Protein AF-A0AAP2MAX1-F1 (afdb_monomer)

Structure (mmCIF, N/CA/C/O backbone):
data_AF-A0AAP2MAX1-F1
#
_entry.id   AF-A0AAP2MAX1-F1
#
loop_
_atom_site.group_PDB
_atom_site.id
_atom_site.type_symbol
_atom_site.label_atom_id
_atom_site.label_alt_id
_atom_site.label_comp_id
_atom_site.label_asym_id
_atom_site.label_entity_id
_atom_site.label_seq_id
_atom_site.pdbx_PDB_ins_code
_atom_site.Cartn_x
_atom_site.Cartn_y
_atom_site.Cartn_z
_atom_site.occupancy
_atom_site.B_iso_or_equiv
_atom_site.auth_seq_id
_atom_site.auth_comp_id
_atom_site.auth_asym_id
_atom_site.auth_atom_id
_atom_site.pdbx_PDB_model_num
ATOM 1 N N . MET A 1 1 ? 25.352 -1.542 -19.294 1.00 87.81 1 MET A N 1
ATOM 2 C CA . MET A 1 1 ? 25.245 -0.249 -18.576 1.00 87.81 1 MET A CA 1
ATOM 3 C C . MET A 1 1 ? 23.852 0.382 -18.651 1.00 87.81 1 MET A C 1
ATOM 5 O O . MET A 1 1 ? 23.300 0.655 -17.597 1.00 87.81 1 MET A O 1
ATOM 9 N N . LEU A 1 2 ? 23.256 0.653 -19.828 1.00 98.06 2 LEU A N 1
ATOM 10 C CA . LEU A 1 2 ? 21.902 1.254 -19.880 1.00 98.06 2 LEU A CA 1
ATOM 11 C C . LEU A 1 2 ? 20.788 0.281 -19.460 1.00 98.06 2 LEU A C 1
ATOM 13 O O . LEU A 1 2 ? 19.885 0.676 -18.729 1.00 98.06 2 LEU A O 1
ATOM 17 N N . ALA A 1 3 ? 20.880 -0.987 -19.873 1.00 98.06 3 ALA A N 1
ATOM 18 C CA . ALA A 1 3 ? 19.932 -2.025 -19.466 1.00 98.06 3 ALA A CA 1
ATOM 19 C C . ALA A 1 3 ? 19.917 -2.217 -17.939 1.00 98.06 3 ALA A C 1
ATOM 21 O O . ALA A 1 3 ? 18.847 -2.235 -17.341 1.00 98.06 3 ALA A O 1
ATOM 22 N N . ASP A 1 4 ? 21.093 -2.245 -17.310 1.00 97.88 4 ASP A N 1
ATOM 23 C CA . ASP A 1 4 ? 21.235 -2.399 -15.854 1.00 97.88 4 ASP A CA 1
ATOM 24 C C . ASP A 1 4 ? 20.632 -1.207 -15.099 1.00 97.88 4 ASP A C 1
ATOM 26 O O . ASP A 1 4 ? 19.918 -1.374 -14.114 1.00 97.88 4 ASP A O 1
ATOM 30 N N . LYS A 1 5 ? 20.848 0.018 -15.603 1.00 98.25 5 LYS A N 1
ATOM 31 C CA . LYS A 1 5 ? 20.211 1.225 -15.055 1.00 98.25 5 LYS A CA 1
ATOM 32 C C . LYS A 1 5 ? 18.690 1.166 -15.178 1.00 98.25 5 LYS A C 1
ATOM 34 O O . LYS A 1 5 ? 17.997 1.526 -14.232 1.00 98.25 5 LYS A O 1
ATOM 39 N N . ARG A 1 6 ? 18.167 0.696 -16.316 1.00 98.44 6 ARG A N 1
ATOM 40 C CA . ARG A 1 6 ? 16.723 0.497 -16.499 1.00 98.44 6 ARG A CA 1
ATOM 41 C C . ARG A 1 6 ? 16.182 -0.551 -15.527 1.00 98.44 6 ARG A C 1
ATOM 43 O O . ARG A 1 6 ? 15.135 -0.315 -14.942 1.00 98.44 6 ARG A O 1
ATOM 50 N N . ALA A 1 7 ? 16.875 -1.676 -15.351 1.00 98.56 7 ALA A N 1
ATOM 51 C CA . ALA A 1 7 ? 16.461 -2.730 -14.427 1.00 98.56 7 ALA A CA 1
ATOM 52 C C . ALA A 1 7 ? 16.357 -2.204 -12.989 1.00 98.56 7 ALA A C 1
ATOM 54 O O . ALA A 1 7 ? 15.324 -2.383 -12.353 1.00 98.56 7 ALA A O 1
ATOM 55 N N . ARG A 1 8 ? 17.360 -1.444 -12.533 1.00 98.56 8 ARG A N 1
ATOM 56 C CA . ARG A 1 8 ? 17.335 -0.798 -11.214 1.00 98.56 8 ARG A CA 1
ATOM 57 C C . ARG A 1 8 ? 16.169 0.181 -11.047 1.00 98.56 8 ARG A C 1
ATOM 59 O O . ARG A 1 8 ? 15.552 0.218 -9.995 1.00 98.56 8 ARG A O 1
ATOM 66 N N . LEU A 1 9 ? 15.844 0.967 -12.075 1.00 98.69 9 LEU A N 1
ATOM 67 C CA . LEU A 1 9 ? 14.688 1.872 -12.014 1.00 98.69 9 LEU A CA 1
ATOM 68 C C . LEU A 1 9 ? 13.358 1.110 -11.911 1.00 98.69 9 LEU A C 1
ATOM 70 O O . LEU A 1 9 ? 12.447 1.572 -11.233 1.00 98.69 9 LEU A O 1
ATOM 74 N N . VAL A 1 10 ? 13.241 -0.046 -12.570 1.00 98.75 10 VAL A N 1
ATOM 75 C CA . VAL A 1 10 ? 12.049 -0.904 -12.466 1.00 98.75 10 VAL A CA 1
ATOM 76 C C . VAL A 1 10 ? 11.916 -1.497 -11.062 1.00 98.75 10 VAL A C 1
ATOM 78 O O . VAL A 1 10 ? 10.814 -1.527 -10.530 1.00 98.75 10 VAL A O 1
ATOM 81 N N . GLU A 1 11 ? 13.023 -1.911 -10.446 1.00 98.62 11 GLU A N 1
ATOM 82 C CA . GLU A 1 11 ? 13.046 -2.379 -9.053 1.00 98.62 11 GLU A CA 1
ATOM 83 C C . GLU A 1 11 ? 12.589 -1.279 -8.083 1.00 98.62 11 GLU A C 1
ATOM 85 O O . GLU A 1 11 ? 11.686 -1.498 -7.284 1.00 98.62 11 GLU A O 1
ATOM 90 N N . GLN A 1 12 ? 13.108 -0.057 -8.231 1.00 98.75 12 GLN A N 1
ATOM 91 C CA . GLN A 1 12 ? 12.686 1.078 -7.403 1.00 98.75 12 GLN A CA 1
ATOM 92 C C . GLN A 1 12 ? 11.205 1.435 -7.587 1.00 98.75 12 GLN A C 1
ATOM 94 O O . GLN A 1 12 ? 10.543 1.833 -6.633 1.00 98.75 12 GLN A O 1
ATOM 99 N N . LEU A 1 13 ? 10.668 1.298 -8.804 1.00 98.81 13 LEU A N 1
ATOM 100 C CA . LEU A 1 13 ? 9.233 1.477 -9.037 1.00 98.81 13 LEU A CA 1
ATOM 101 C C . LEU A 1 13 ? 8.401 0.435 -8.286 1.00 98.81 13 LEU A C 1
ATOM 103 O O . LEU A 1 13 ? 7.358 0.793 -7.744 1.00 98.81 13 LEU A O 1
ATOM 107 N N . ALA A 1 14 ? 8.859 -0.818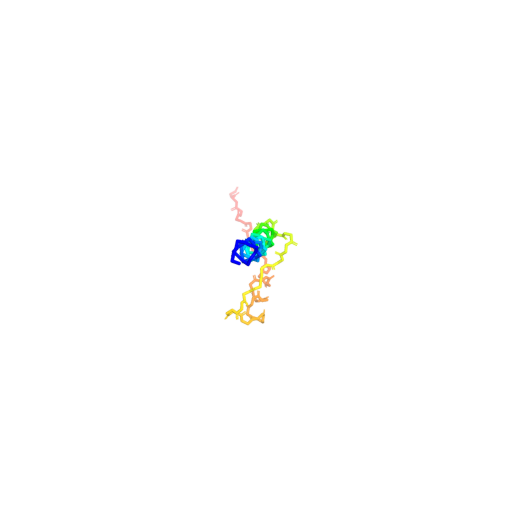 -8.232 1.00 98.62 14 ALA A N 1
ATOM 108 C CA . ALA A 1 14 ? 8.181 -1.863 -7.473 1.00 98.62 14 ALA A CA 1
ATOM 109 C C . ALA A 1 14 ? 8.189 -1.555 -5.966 1.00 98.62 14 ALA A C 1
ATOM 111 O O . ALA A 1 14 ? 7.133 -1.574 -5.346 1.00 98.62 14 ALA A O 1
ATOM 112 N N . GLU A 1 15 ? 9.331 -1.151 -5.401 1.00 98.75 15 GLU A N 1
ATOM 113 C CA . GLU A 1 15 ? 9.429 -0.767 -3.981 1.00 98.75 15 GLU A CA 1
ATOM 114 C C . GLU A 1 15 ? 8.501 0.406 -3.615 1.00 98.75 15 GLU A C 1
ATOM 116 O O . GLU A 1 15 ? 7.885 0.436 -2.542 1.00 98.75 15 GLU A O 1
ATOM 121 N N . ILE A 1 16 ? 8.388 1.392 -4.511 1.00 98.88 16 ILE A N 1
ATOM 122 C CA . ILE A 1 16 ? 7.472 2.524 -4.335 1.00 98.88 16 ILE A CA 1
ATOM 123 C C . ILE A 1 16 ? 6.022 2.041 -4.369 1.00 98.88 16 ILE A C 1
ATOM 125 O O . ILE A 1 16 ? 5.231 2.465 -3.528 1.00 98.88 16 ILE A O 1
ATOM 129 N N . GLN A 1 17 ? 5.673 1.154 -5.304 1.00 98.75 17 GLN A N 1
ATOM 130 C CA . GLN A 1 17 ? 4.320 0.615 -5.392 1.00 98.75 17 GLN A CA 1
ATOM 131 C C . GLN A 1 17 ? 3.953 -0.196 -4.143 1.00 98.75 17 GLN A C 1
ATOM 133 O O . GLN A 1 17 ? 2.888 0.029 -3.578 1.00 98.75 17 GLN A O 1
ATOM 138 N N . ASP A 1 18 ? 4.859 -1.035 -3.640 1.00 98.69 18 ASP A N 1
ATOM 139 C CA . ASP A 1 18 ? 4.647 -1.796 -2.402 1.00 98.69 18 ASP A CA 1
ATOM 140 C C . ASP A 1 18 ? 4.412 -0.869 -1.196 1.00 98.69 18 ASP A C 1
ATOM 142 O O . ASP A 1 18 ? 3.574 -1.131 -0.328 1.00 98.69 18 ASP A O 1
ATOM 146 N N . SER A 1 19 ? 5.126 0.260 -1.153 1.00 98.69 19 SER A N 1
ATOM 147 C CA . SER A 1 19 ? 4.946 1.279 -0.113 1.00 98.69 19 SER A CA 1
ATOM 148 C C . SER A 1 19 ? 3.581 1.969 -0.210 1.00 98.69 19 SER A C 1
ATOM 150 O O . SER A 1 19 ? 2.948 2.216 0.818 1.00 98.69 19 SER A O 1
ATOM 152 N N . ILE A 1 20 ? 3.114 2.265 -1.427 1.00 98.75 20 ILE A N 1
ATOM 153 C CA . ILE A 1 20 ? 1.775 2.824 -1.673 1.00 98.75 20 ILE A CA 1
ATOM 154 C C . ILE A 1 20 ? 0.703 1.827 -1.226 1.00 98.75 20 ILE A C 1
ATOM 156 O O . ILE A 1 20 ? -0.178 2.187 -0.447 1.00 98.75 20 ILE A O 1
ATOM 160 N N . ASP A 1 21 ? 0.822 0.564 -1.631 1.00 98.81 21 ASP A N 1
ATOM 161 C CA . ASP A 1 21 ? -0.137 -0.488 -1.288 1.00 98.81 21 ASP A CA 1
ATOM 162 C C . ASP A 1 21 ? -0.241 -0.682 0.236 1.00 98.81 21 ASP A C 1
ATOM 164 O O . ASP A 1 21 ? -1.338 -0.854 0.785 1.00 98.81 21 ASP A O 1
ATOM 168 N N . PHE A 1 22 ? 0.891 -0.601 0.946 1.00 98.56 22 PHE A N 1
ATOM 169 C CA . PHE A 1 22 ? 0.920 -0.622 2.407 1.00 98.56 22 PHE A CA 1
ATOM 170 C C . PHE A 1 22 ? 0.180 0.572 3.023 1.00 98.56 22 PHE A C 1
ATOM 172 O O . PHE A 1 22 ? -0.615 0.386 3.951 1.00 98.56 22 PHE A O 1
ATOM 179 N N . ILE A 1 23 ? 0.428 1.788 2.526 1.00 98.69 23 ILE A N 1
ATOM 180 C CA . ILE A 1 23 ? -0.244 3.005 3.004 1.00 98.69 23 ILE A CA 1
ATOM 181 C C . ILE A 1 23 ? -1.754 2.881 2.804 1.00 98.69 23 ILE A C 1
ATOM 183 O O . ILE A 1 23 ? -2.512 3.090 3.751 1.00 98.69 23 ILE A O 1
ATOM 187 N N . ASP A 1 24 ? -2.192 2.454 1.624 1.00 98.75 24 ASP A N 1
ATOM 188 C CA . ASP A 1 24 ? -3.606 2.282 1.306 1.00 98.75 24 ASP A CA 1
ATOM 189 C C . ASP A 1 24 ? -4.273 1.232 2.204 1.00 98.75 24 ASP A C 1
ATOM 191 O O . ASP A 1 24 ? -5.407 1.407 2.661 1.00 98.75 24 ASP A O 1
ATOM 195 N N . ALA A 1 25 ? -3.569 0.139 2.508 1.00 98.31 25 ALA A N 1
ATOM 196 C CA . ALA A 1 25 ? -4.049 -0.862 3.453 1.00 98.31 25 ALA A CA 1
ATOM 197 C C . ALA A 1 25 ? -4.204 -0.291 4.871 1.00 98.31 25 ALA A C 1
ATOM 199 O O . ALA A 1 25 ? -5.199 -0.579 5.543 1.00 98.31 25 ALA A O 1
ATOM 200 N N . LYS A 1 26 ? -3.256 0.539 5.326 1.00 97.25 26 LYS A N 1
ATOM 201 C CA . LYS A 1 26 ? -3.343 1.209 6.631 1.00 97.25 26 LYS A CA 1
ATOM 202 C C . LYS A 1 26 ? -4.454 2.244 6.676 1.00 97.25 26 LYS A C 1
ATOM 204 O O . LYS A 1 26 ? -5.180 2.269 7.666 1.00 97.25 26 LYS A O 1
ATOM 209 N N . GLN A 1 27 ? -4.633 3.025 5.615 1.00 98.38 27 GLN A N 1
ATOM 210 C CA . GLN A 1 27 ? -5.711 4.003 5.535 1.00 98.38 27 GLN A CA 1
ATOM 211 C C . GLN A 1 27 ? -7.071 3.315 5.670 1.00 98.38 27 GLN A C 1
ATOM 213 O O . GLN A 1 27 ? -7.828 3.645 6.578 1.00 98.38 27 GLN A O 1
ATOM 218 N N . ARG A 1 28 ? -7.328 2.266 4.873 1.00 98.19 28 ARG A N 1
ATOM 219 C CA . ARG A 1 28 ? -8.570 1.480 4.976 1.00 98.19 28 ARG A CA 1
ATO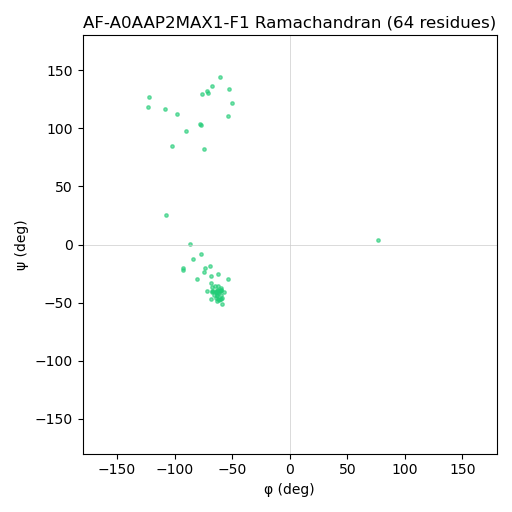M 220 C C . ARG A 1 28 ? -8.785 0.899 6.372 1.00 98.19 28 ARG A C 1
ATOM 222 O O . ARG A 1 28 ? -9.905 0.896 6.871 1.00 98.19 28 ARG A O 1
ATOM 229 N N . PHE A 1 29 ? -7.728 0.394 7.008 1.00 96.19 29 PHE A N 1
ATOM 230 C CA . PHE A 1 29 ? -7.822 -0.106 8.377 1.00 96.19 29 PHE A CA 1
ATOM 231 C C . PHE A 1 29 ? -8.244 0.998 9.357 1.00 96.19 29 PHE A C 1
ATOM 233 O O . PHE A 1 29 ? -9.164 0.784 10.144 1.00 96.19 29 PHE A O 1
ATOM 240 N N . TYR A 1 30 ? -7.620 2.176 9.299 1.00 96.06 30 TYR A N 1
ATOM 241 C CA . TYR A 1 30 ? -7.989 3.295 10.168 1.00 96.06 30 TYR A CA 1
ATOM 242 C C . TYR A 1 30 ? -9.408 3.795 9.900 1.00 96.06 30 TYR A C 1
ATOM 244 O O . TYR A 1 30 ? -10.148 4.012 10.856 1.00 96.06 30 TYR A O 1
ATOM 252 N N . ASP A 1 31 ? -9.828 3.889 8.639 1.00 97.75 31 ASP A N 1
ATOM 253 C CA . ASP A 1 31 ? -11.198 4.268 8.273 1.00 97.75 31 ASP A CA 1
ATOM 254 C C . ASP A 1 31 ? -12.224 3.271 8.843 1.00 97.75 31 ASP A C 1
ATOM 256 O O . ASP A 1 31 ? -13.268 3.659 9.374 1.00 97.75 31 ASP A O 1
ATOM 260 N N . ASN A 1 32 ? -11.909 1.973 8.816 1.00 97.38 32 ASN A N 1
ATOM 261 C CA . ASN A 1 32 ? -12.751 0.932 9.410 1.00 97.38 32 ASN A CA 1
ATOM 262 C C . ASN A 1 32 ? -12.811 1.021 10.940 1.00 97.38 32 ASN A C 1
ATOM 264 O O . ASN A 1 32 ? -13.861 0.765 11.526 1.00 97.38 32 ASN A O 1
ATOM 268 N N . VAL A 1 33 ? -11.709 1.390 11.598 1.00 95.44 33 VAL A N 1
ATOM 269 C CA . VAL A 1 33 ? -11.694 1.616 13.050 1.00 95.44 33 VAL A CA 1
ATOM 270 C C . VAL A 1 33 ? -12.518 2.849 13.418 1.00 95.44 33 VAL A C 1
ATOM 272 O O . VAL A 1 33 ? -13.353 2.788 14.317 1.00 95.44 33 VAL A O 1
ATOM 275 N N . LEU A 1 34 ? -12.333 3.958 12.699 1.00 94.69 34 LEU A N 1
ATOM 276 C CA . LEU A 1 34 ? -13.032 5.218 12.962 1.00 94.69 34 LEU A CA 1
ATOM 277 C C . LEU A 1 34 ? -14.533 5.139 12.663 1.00 94.69 34 LEU A C 1
ATOM 279 O O . LEU A 1 34 ? -15.326 5.769 13.358 1.00 94.69 34 LEU A O 1
ATOM 283 N N . SER A 1 35 ? -14.938 4.351 11.664 1.00 96.69 35 SER A N 1
ATOM 284 C CA . SER A 1 35 ? -16.354 4.087 11.369 1.00 96.69 35 SER A CA 1
ATOM 285 C C . SER A 1 35 ? -17.010 3.088 12.331 1.00 96.69 35 SER A C 1
ATOM 287 O O . SER A 1 35 ? -18.222 2.888 12.266 1.00 96.69 35 SER A O 1
ATOM 289 N N . GLY A 1 36 ? -16.235 2.444 13.211 1.00 94.19 36 GLY A N 1
ATOM 290 C CA . GLY A 1 36 ? -16.716 1.399 14.117 1.00 94.19 36 GLY A CA 1
ATOM 291 C C . GLY A 1 36 ? -16.932 0.033 13.454 1.00 94.19 36 GLY A C 1
ATOM 292 O O . GLY A 1 36 ? -17.373 -0.899 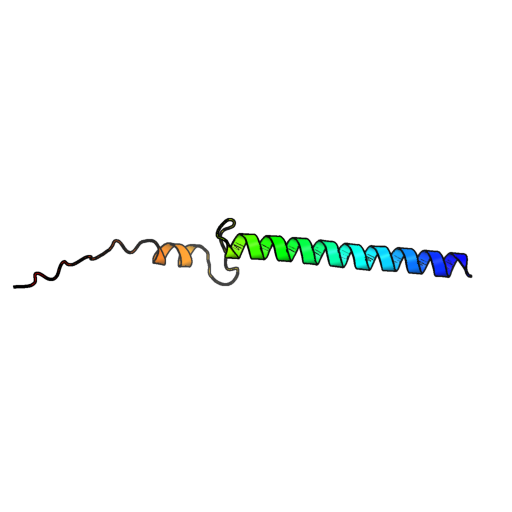14.123 1.00 94.19 36 GLY A O 1
ATOM 293 N N . ALA A 1 37 ? -16.603 -0.122 12.166 1.00 95.38 37 ALA A N 1
ATOM 294 C CA . ALA A 1 37 ? -16.679 -1.402 11.457 1.00 95.38 37 ALA A CA 1
ATOM 295 C C . ALA A 1 37 ? -15.637 -2.416 11.962 1.00 95.38 37 ALA A C 1
ATOM 297 O O . ALA A 1 37 ? -15.835 -3.626 11.872 1.00 95.38 37 ALA A O 1
ATOM 298 N N . THR A 1 38 ? -14.510 -1.932 12.488 1.00 91.88 38 THR A N 1
ATOM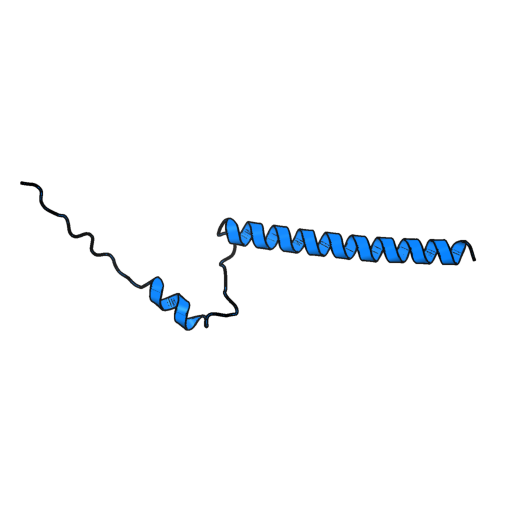 299 C CA . THR A 1 38 ? -13.488 -2.734 13.167 1.00 91.88 38 THR A CA 1
ATOM 300 C C . THR A 1 38 ? -13.295 -2.202 14.586 1.00 91.88 38 THR A C 1
ATOM 302 O O . THR A 1 38 ? -13.050 -1.008 14.749 1.00 91.88 38 THR A O 1
ATOM 305 N N . PRO A 1 39 ? -13.380 -3.042 15.631 1.00 89.38 39 PRO A N 1
ATOM 306 C CA . PRO A 1 39 ? -13.169 -2.581 16.994 1.00 89.38 39 PRO A CA 1
ATOM 307 C C . PRO A 1 39 ? -11.712 -2.160 17.203 1.00 89.38 39 PRO A C 1
ATOM 309 O O . PRO A 1 39 ? -10.777 -2.854 16.796 1.00 89.38 39 PRO A O 1
ATOM 312 N N . TYR A 1 40 ? -11.518 -1.031 17.880 1.00 86.62 40 TYR A N 1
ATOM 313 C CA . TYR A 1 40 ? -10.194 -0.617 18.319 1.00 86.62 40 TYR A CA 1
ATOM 314 C C . TYR A 1 40 ? -9.707 -1.511 19.464 1.00 8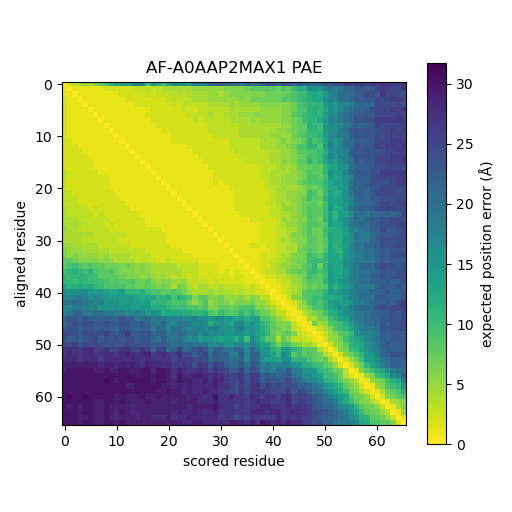6.62 40 TYR A C 1
ATOM 316 O O . TYR A 1 40 ? -10.420 -1.720 20.446 1.00 86.62 40 TYR A O 1
ATOM 324 N N . VAL A 1 41 ? -8.468 -1.996 19.366 1.00 82.62 41 VAL A N 1
ATOM 325 C CA . VAL A 1 41 ? -7.799 -2.732 20.444 1.00 82.62 41 VAL A CA 1
ATOM 326 C C . VAL A 1 41 ? -6.494 -2.022 20.773 1.00 82.62 41 VAL A C 1
ATOM 328 O O . VAL A 1 41 ? -5.604 -1.904 19.931 1.00 82.62 41 VAL A O 1
ATOM 331 N N . SER A 1 42 ? -6.381 -1.539 22.010 1.00 79.94 42 SER A N 1
ATOM 332 C CA . SER A 1 42 ? -5.155 -0.917 22.503 1.00 79.94 42 SER A CA 1
ATOM 333 C C . SER A 1 42 ? -4.116 -1.987 22.824 1.00 79.94 42 SER A C 1
ATOM 335 O O . SER A 1 42 ? -4.388 -2.918 23.575 1.00 79.94 42 SER A O 1
ATOM 337 N N . VAL A 1 43 ? -2.898 -1.823 22.309 1.00 81.19 43 VAL A N 1
ATOM 338 C CA . VAL A 1 43 ? -1.745 -2.660 22.693 1.00 81.19 43 VAL A CA 1
ATOM 339 C C . VAL A 1 43 ? -1.232 -2.297 24.094 1.00 81.19 43 VAL A C 1
ATOM 341 O O . VAL A 1 43 ? -0.562 -3.096 24.741 1.00 81.19 43 VAL A O 1
ATOM 344 N N . LEU A 1 44 ? -1.551 -1.095 24.581 1.00 82.62 44 LEU A N 1
ATOM 345 C CA . LEU A 1 44 ? -1.034 -0.564 25.845 1.00 82.62 44 LEU A CA 1
ATOM 3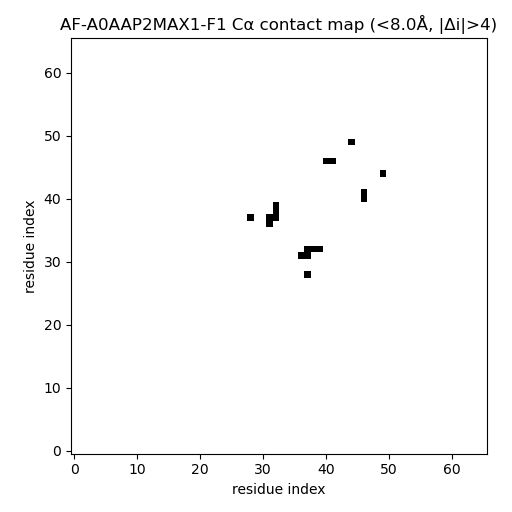46 C C . LEU A 1 44 ? -1.944 -0.852 27.040 1.00 82.62 44 LEU A C 1
ATOM 348 O O . LEU A 1 44 ? -1.487 -0.820 28.179 1.00 82.62 44 LEU A O 1
ATOM 352 N N . ILE A 1 45 ? -3.226 -1.114 26.790 1.00 77.56 45 ILE A N 1
ATOM 353 C CA . ILE A 1 45 ? -4.204 -1.398 27.837 1.00 77.56 45 ILE A CA 1
ATOM 354 C C . ILE A 1 45 ? -4.540 -2.885 27.744 1.00 77.56 45 ILE A C 1
ATOM 356 O O . ILE A 1 45 ? -5.078 -3.312 26.720 1.00 77.56 45 ILE A O 1
ATOM 360 N N . PRO A 1 46 ? -4.239 -3.690 28.778 1.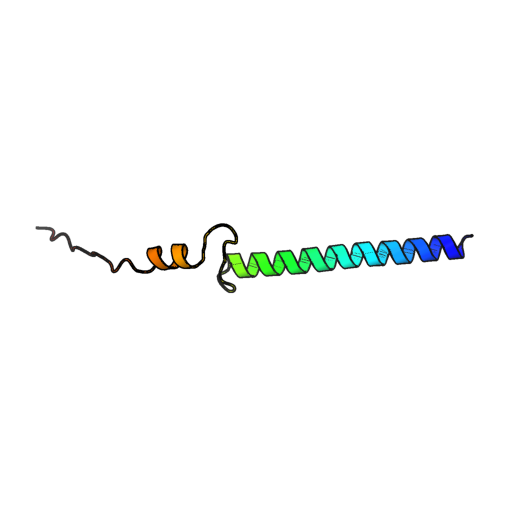00 74.75 46 PRO A N 1
ATOM 361 C CA . PRO A 1 46 ? -4.647 -5.085 28.805 1.00 74.75 46 PRO A CA 1
ATOM 362 C C . PRO A 1 46 ? -6.150 -5.193 28.543 1.00 74.75 46 PRO A C 1
ATOM 364 O O . PRO A 1 46 ? -6.935 -4.470 29.151 1.00 74.75 46 PRO A O 1
ATOM 367 N N . SER A 1 47 ? -6.564 -6.112 27.668 1.00 65.50 47 SER A N 1
ATOM 368 C CA . SER A 1 47 ? -7.971 -6.259 27.260 1.00 65.50 47 SER A CA 1
ATOM 369 C C . SER A 1 47 ? -8.937 -6.411 28.453 1.00 65.50 47 SER A C 1
ATOM 371 O O . SER A 1 47 ? -10.060 -5.917 28.406 1.00 65.50 47 SER A O 1
ATOM 373 N N . ALA A 1 48 ? -8.465 -6.981 29.569 1.00 64.94 48 ALA A N 1
ATOM 374 C CA . ALA A 1 48 ? -9.210 -7.096 30.824 1.00 64.94 48 ALA A CA 1
ATOM 375 C C . ALA A 1 48 ? -9.589 -5.749 31.479 1.00 64.94 48 ALA A C 1
ATOM 377 O O . ALA A 1 48 ? -10.565 -5.699 32.223 1.00 64.94 48 ALA A O 1
ATOM 378 N N . ALA A 1 49 ? -8.843 -4.670 31.221 1.00 61.75 49 ALA A N 1
ATOM 379 C CA . ALA A 1 49 ? -9.128 -3.342 31.761 1.00 61.75 49 ALA A CA 1
ATOM 380 C C . ALA A 1 49 ? -10.228 -2.608 30.972 1.00 61.75 49 ALA A C 1
ATOM 382 O O . ALA A 1 49 ? -10.998 -1.867 31.570 1.00 61.75 49 ALA A O 1
ATOM 383 N N . LEU A 1 50 ? -10.371 -2.874 29.665 1.00 61.59 50 LEU A N 1
ATOM 384 C CA . LEU A 1 50 ? -11.414 -2.263 28.823 1.00 61.59 50 LEU A CA 1
ATOM 385 C C . LEU A 1 50 ? -12.815 -2.849 29.079 1.00 61.59 50 LEU A C 1
ATOM 387 O O . LEU A 1 50 ? -13.813 -2.178 28.850 1.00 61.59 50 LEU A O 1
ATOM 391 N N . ALA A 1 51 ? -12.906 -4.080 29.597 1.00 59.91 51 ALA A N 1
ATOM 392 C CA . ALA A 1 51 ? -14.184 -4.731 29.906 1.00 59.91 51 ALA A CA 1
ATOM 393 C C . ALA A 1 51 ? -14.941 -4.088 31.086 1.00 59.91 51 ALA A C 1
ATOM 395 O O . ALA A 1 51 ? -16.141 -4.305 31.231 1.00 59.91 51 ALA A O 1
ATOM 396 N N . LYS A 1 52 ? -14.251 -3.308 31.930 1.00 54.09 52 LYS A N 1
ATOM 397 C CA . LYS A 1 52 ? -14.802 -2.736 33.169 1.00 54.09 52 LYS A CA 1
ATOM 398 C C . LYS A 1 52 ? -15.576 -1.432 32.976 1.00 54.09 52 LYS A C 1
ATOM 400 O O . LYS A 1 52 ? -1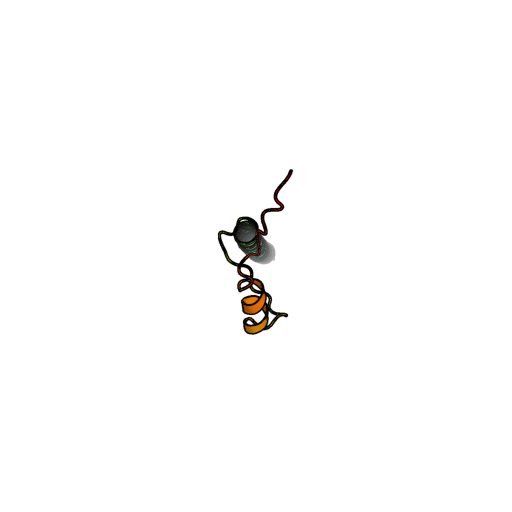6.284 -1.035 33.889 1.00 54.09 52 LYS A O 1
ATOM 405 N N . GLU A 1 53 ? -15.475 -0.796 31.811 1.00 54.69 53 GLU A N 1
ATOM 406 C CA . GLU A 1 53 ? -16.182 0.464 31.522 1.00 54.69 53 GLU A CA 1
ATOM 407 C C . GLU A 1 53 ? -17.547 0.232 30.848 1.00 54.69 53 GLU A C 1
ATOM 409 O O . GLU A 1 53 ? -18.439 1.070 30.925 1.00 54.69 53 GLU A O 1
ATOM 414 N N . SER A 1 54 ? -17.749 -0.937 30.237 1.00 53.50 54 SER A N 1
ATOM 415 C CA . SER A 1 54 ? -19.008 -1.339 29.591 1.00 53.50 54 SER A CA 1
ATOM 416 C C . SER A 1 54 ? -20.031 -2.003 30.536 1.00 53.50 54 SER A C 1
ATOM 418 O O . SER A 1 54 ? -21.114 -2.371 30.087 1.00 53.50 54 SER A O 1
ATOM 420 N N . GLU A 1 55 ? -19.710 -2.143 31.830 1.00 47.09 55 GLU A N 1
ATOM 421 C CA . GLU A 1 55 ? -20.557 -2.751 32.878 1.00 47.09 55 GLU A CA 1
ATOM 422 C C . GLU A 1 55 ? -21.146 -1.723 33.875 1.00 47.09 55 GLU A C 1
ATOM 424 O O . GLU A 1 55 ? -21.469 -2.089 35.000 1.00 47.09 55 GLU A O 1
ATOM 429 N N . GLU A 1 56 ? -21.322 -0.449 33.507 1.00 44.41 56 GLU A N 1
ATOM 430 C CA . GLU A 1 56 ? -22.117 0.505 34.308 1.00 44.41 56 GLU A CA 1
ATOM 431 C C . GLU A 1 56 ? -23.597 0.475 33.853 1.00 44.41 56 GLU A C 1
ATOM 433 O O . GLU A 1 56 ? -23.951 1.106 32.850 1.00 44.41 56 GLU A O 1
ATOM 438 N N . PRO A 1 57 ? -24.502 -0.264 34.534 1.00 45.06 57 PRO A N 1
ATOM 439 C CA . PRO A 1 57 ? -25.939 -0.156 34.312 1.00 45.06 57 PRO A CA 1
ATOM 440 C C . PRO A 1 57 ? -26.450 1.184 34.856 1.00 45.06 57 PRO A C 1
ATOM 442 O O . PRO A 1 57 ? -26.168 1.571 35.986 1.00 45.06 57 PRO A O 1
ATOM 445 N N . GLY A 1 58 ? -27.216 1.892 34.028 1.00 56.19 58 GLY A N 1
ATOM 446 C CA . GLY A 1 58 ? -27.602 3.275 34.272 1.00 56.19 58 GLY A CA 1
ATOM 447 C C . GLY A 1 58 ? -28.415 3.534 35.543 1.00 56.19 58 GLY A C 1
ATOM 448 O O . GLY A 1 58 ? -29.348 2.807 35.878 1.00 56.19 58 GLY A O 1
ATOM 449 N N . GLU A 1 59 ? -28.150 4.685 36.159 1.00 41.94 59 GLU A N 1
ATOM 450 C CA . GLU A 1 59 ? -29.094 5.380 37.033 1.00 41.94 59 GLU A CA 1
ATOM 451 C C . GLU A 1 59 ? -29.718 6.564 36.275 1.00 41.94 59 GLU A C 1
ATOM 453 O O . GLU A 1 59 ? -29.311 7.719 36.385 1.00 41.94 59 GLU A O 1
ATOM 458 N N . LEU A 1 60 ? -30.775 6.282 35.510 1.00 51.59 60 LEU A N 1
ATOM 459 C CA . LEU A 1 6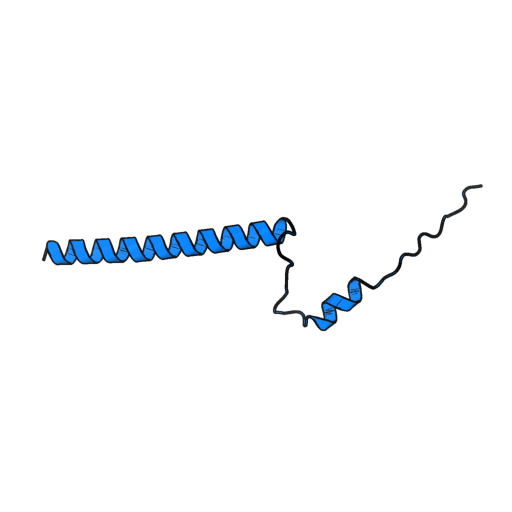0 ? -31.797 7.284 35.207 1.00 51.59 60 LEU A CA 1
ATOM 460 C C . LEU A 1 60 ? -32.658 7.466 36.466 1.00 51.59 60 LEU A C 1
ATOM 462 O O . LEU A 1 60 ? -33.739 6.889 36.574 1.00 51.59 60 LEU A O 1
ATOM 466 N N . LYS A 1 61 ? -32.204 8.270 37.435 1.00 39.69 61 LYS A N 1
ATOM 467 C CA . LYS A 1 61 ? -33.128 8.800 38.446 1.00 39.69 61 LYS A CA 1
ATOM 468 C C . LYS A 1 61 ? -33.915 9.950 37.837 1.00 39.69 61 LYS A C 1
ATOM 470 O O . LYS A 1 61 ? -33.414 11.060 37.675 1.00 39.69 61 LYS A O 1
ATOM 475 N N . GLY A 1 62 ? -35.171 9.657 37.505 1.00 46.81 62 GLY A N 1
ATOM 476 C CA . GLY A 1 62 ? -36.189 10.665 37.256 1.00 46.81 62 GLY A CA 1
ATOM 477 C C . GLY A 1 62 ? -36.265 11.617 38.447 1.00 46.81 62 GLY A C 1
ATOM 478 O O . GLY A 1 62 ? -36.679 11.234 39.537 1.00 46.81 62 GLY A O 1
ATOM 479 N N . ALA A 1 63 ? -35.835 12.857 38.235 1.00 40.81 63 ALA A N 1
ATOM 480 C CA . ALA A 1 63 ? -36.145 13.958 39.125 1.00 40.81 63 ALA A CA 1
ATOM 481 C C . ALA A 1 63 ? -37.590 14.383 38.837 1.00 40.81 63 ALA A C 1
ATOM 483 O O . ALA A 1 63 ? -37.865 15.031 37.822 1.00 40.81 63 ALA A O 1
ATOM 484 N N . GLU A 1 64 ? -38.509 13.974 39.713 1.00 43.66 64 GLU A N 1
ATOM 485 C CA . GLU A 1 64 ? -39.864 14.515 39.778 1.00 43.66 64 GLU A CA 1
ATOM 486 C C . GLU A 1 64 ? -39.793 16.049 39.816 1.00 43.66 64 GLU A C 1
ATOM 488 O O . GLU A 1 64 ? -39.164 16.652 40.689 1.00 43.66 64 GLU A O 1
ATOM 493 N N . ARG A 1 65 ? -40.427 16.695 38.835 1.00 46.47 65 ARG A N 1
ATOM 494 C CA . ARG A 1 65 ? -40.738 18.122 38.888 1.00 46.47 65 ARG A CA 1
ATOM 495 C C . ARG A 1 65 ? -42.187 18.255 39.344 1.00 46.47 65 ARG A C 1
ATOM 497 O O . ARG A 1 65 ? -43.063 17.891 38.575 1.00 46.47 65 ARG A O 1
ATOM 504 N N . LYS A 1 66 ? -42.327 18.796 40.559 1.00 44.19 66 LYS A N 1
ATOM 505 C CA . LYS A 1 66 ? -43.448 19.547 41.161 1.00 44.19 66 LYS A CA 1
ATOM 506 C C . LYS A 1 66 ? -44.880 19.097 40.886 1.00 44.19 66 LYS A C 1
ATOM 508 O O . LYS A 1 66 ? -45.336 19.254 39.737 1.00 44.19 66 LYS A O 1
#

Sequence (66 aa):
MLADKRARLVEQLAEIQDSIDFIDAKQRFYDNVLSGATPYVSVLIPSAALAKESEEPGELKGAERK

pLDDT: mean 81.54, std 21.21, range [39.69, 98.88]

Foldseek 3Di:
DVVVVVVVVVVVVVVVVVVVVVVVVVVVVVVCCVVVVDPDDDPVDPPVVVVVVVPDDDPPPDDDDD

Solvent-accessible surface area (backbone atoms only — not comparable to full-atom values): 4243 Å² total; per-residue (Å²): 110,71,66,58,54,51,52,51,53,53,52,53,51,50,55,51,49,55,52,49,55,50,50,55,54,50,50,55,50,52,53,31,37,76,70,61,79,34,83,84,78,62,91,86,51,61,72,79,65,65,60,65,72,78,67,72,81,80,83,85,72,81,77,85,78,132

Secondary structure (DSSP, 8-state):
-HHHHHHHHHHHHHHHHHHHHHHHHHHHHHHHHHTTSS----SSS-HHHHTTTTT-----------

Mean predicted aligned error: 12.09 Å

Radius of gyration: 25.42 Å; Cα contacts (8 Å, |Δi|>4): 9; chains: 1; bounding box: 69×27×61 Å

Organism: Bifidobacterium breve (NCBI:txid1685)